Protein AF-A0A5B7ITZ3-F1 (afdb_monomer_lite)

Secondary structure (DSSP, 8-state):
----TTSHHHHHHHT-SSPP-EEEEEEEETTHHHHHTTPPP-EEEEEEEEE-

pLDDT: mean 92.94, std 6.51, range [66.69, 98.44]

Structure (mmCIF, N/CA/C/O backbone):
data_AF-A0A5B7ITZ3-F1
#
_entry.id   AF-A0A5B7ITZ3-F1
#
loop_
_atom_site.group_PDB
_atom_site.id
_atom_site.type_symbol
_atom_site.label_atom_id
_atom_site.label_alt_id
_atom_site.label_comp_id
_atom_site.label_asym_id
_atom_site.label_entity_id
_atom_site.label_seq_id
_atom_site.pdbx_PDB_ins_code
_atom_site.Cartn_x
_atom_site.Cartn_y
_atom_site.Cartn_z
_atom_site.occupancy
_atom_site.B_iso_or_equiv
_atom_site.auth_seq_id
_atom_site.auth_comp_id
_atom_site.auth_asym_id
_atom_site.auth_atom_id
_atom_site.pdbx_PDB_model_num
ATOM 1 N N . MET A 1 1 ? 27.027 0.484 -21.732 1.00 66.69 1 MET A N 1
ATOM 2 C CA . MET A 1 1 ? 25.880 0.333 -22.652 1.00 66.69 1 MET A CA 1
ATOM 3 C C . MET A 1 1 ? 25.222 1.687 -22.759 1.00 66.69 1 MET A C 1
ATOM 5 O O . MET A 1 1 ? 24.768 2.191 -21.742 1.00 66.69 1 MET A O 1
ATOM 9 N N . GLU A 1 2 ? 25.237 2.290 -23.941 1.00 80.94 2 GLU A N 1
ATOM 10 C CA . GLU A 1 2 ? 24.614 3.596 -24.165 1.00 80.94 2 GLU A CA 1
ATOM 11 C C . GLU A 1 2 ? 23.191 3.420 -24.711 1.00 80.94 2 GLU A C 1
ATOM 13 O O . GLU A 1 2 ? 22.916 2.526 -25.524 1.00 80.94 2 GLU A O 1
ATOM 18 N N . VAL A 1 3 ? 22.275 4.256 -24.223 1.00 82.31 3 VAL A N 1
ATOM 19 C CA . VAL A 1 3 ? 20.879 4.308 -24.668 1.00 82.31 3 VAL A CA 1
ATOM 20 C C . VAL A 1 3 ? 20.788 5.421 -25.700 1.00 82.31 3 VAL A C 1
ATOM 22 O O . VAL A 1 3 ? 20.577 6.583 -25.371 1.00 82.31 3 VAL A O 1
ATOM 25 N N . VAL A 1 4 ? 21.025 5.046 -26.951 1.00 92.12 4 VAL A N 1
ATOM 26 C CA . VAL A 1 4 ? 20.993 5.935 -28.114 1.00 92.12 4 VAL A CA 1
ATOM 27 C C . VAL A 1 4 ? 20.054 5.343 -29.153 1.00 92.12 4 VAL A C 1
ATOM 29 O O . VAL A 1 4 ? 19.885 4.123 -29.217 1.00 92.12 4 VAL A O 1
ATOM 32 N N . GLU A 1 5 ? 19.427 6.199 -29.951 1.00 87.25 5 GLU A N 1
ATOM 33 C CA . GLU A 1 5 ? 18.462 5.783 -30.966 1.00 87.25 5 GLU A CA 1
ATOM 34 C C . GLU A 1 5 ? 19.084 4.756 -31.933 1.00 87.25 5 GLU A C 1
ATOM 36 O O . GLU A 1 5 ? 20.211 4.915 -32.399 1.00 87.25 5 GLU A O 1
ATOM 41 N N . GLY A 1 6 ? 18.375 3.648 -32.170 1.00 87.12 6 GLY A N 1
ATOM 42 C CA . GLY A 1 6 ? 18.863 2.516 -32.969 1.00 87.12 6 GLY A CA 1
ATOM 43 C C . GLY A 1 6 ? 19.685 1.467 -32.205 1.00 87.12 6 GLY A C 1
ATOM 44 O O . GLY A 1 6 ? 19.883 0.370 -32.729 1.00 87.12 6 GLY A O 1
ATOM 45 N N . SER A 1 7 ? 20.119 1.731 -30.965 1.00 92.12 7 SER A N 1
ATOM 46 C CA . SER A 1 7 ? 20.833 0.732 -30.159 1.00 92.12 7 SER A CA 1
ATOM 47 C C . SER A 1 7 ? 19.895 -0.338 -29.587 1.00 92.12 7 SER A C 1
ATOM 49 O O . SER A 1 7 ? 18.713 -0.098 -29.327 1.00 92.12 7 SER A O 1
ATOM 51 N N . TYR A 1 8 ? 20.433 -1.535 -29.335 1.00 87.75 8 TYR A N 1
ATOM 52 C CA . TYR A 1 8 ? 19.687 -2.622 -28.690 1.00 87.75 8 TYR A CA 1
ATOM 53 C C . TYR A 1 8 ? 19.151 -2.216 -27.305 1.00 87.75 8 TYR A C 1
ATOM 55 O O . TYR A 1 8 ? 17.990 -2.464 -26.982 1.00 87.75 8 TYR A O 1
ATOM 63 N N . SER A 1 9 ? 19.972 -1.522 -26.510 1.00 88.81 9 SER A N 1
ATOM 64 C CA . SER A 1 9 ? 19.588 -1.026 -25.182 1.00 88.81 9 SER A CA 1
ATOM 65 C C . SER A 1 9 ? 18.402 -0.056 -25.246 1.00 88.81 9 SER A C 1
ATOM 67 O O . SER A 1 9 ? 17.552 -0.070 -24.359 1.00 88.81 9 SER A O 1
ATOM 69 N N . TYR A 1 10 ? 18.322 0.766 -26.300 1.00 90.19 10 TYR A N 1
ATOM 70 C CA . TYR A 1 10 ? 17.205 1.684 -26.525 1.00 90.19 10 TYR A CA 1
ATOM 71 C C . TYR A 1 10 ? 15.907 0.946 -26.862 1.00 90.19 10 TYR A C 1
ATOM 73 O O . TYR A 1 10 ? 14.868 1.255 -26.284 1.00 90.19 10 TYR A O 1
ATOM 81 N N . GLN A 1 11 ? 15.960 -0.071 -27.729 1.00 88.19 11 GLN A N 1
ATOM 82 C CA . GLN A 1 11 ? 14.781 -0.880 -28.066 1.00 88.19 11 GLN A CA 1
ATOM 83 C C . GLN A 1 11 ? 14.220 -1.611 -26.842 1.00 88.19 11 GLN A C 1
ATOM 85 O O . GLN A 1 11 ? 13.005 -1.664 -26.665 1.00 88.19 11 GLN A O 1
ATOM 90 N N . LEU A 1 12 ? 15.101 -2.120 -25.976 1.00 87.88 12 LEU A N 1
ATOM 91 C CA . LEU A 1 12 ? 14.710 -2.823 -24.756 1.00 87.88 12 LEU A CA 1
ATOM 92 C C . LEU A 1 12 ? 14.056 -1.891 -23.722 1.00 87.88 12 LEU A C 1
ATOM 94 O O . LEU A 1 12 ? 13.131 -2.304 -23.032 1.00 87.88 12 LEU A O 1
ATOM 98 N N . TRP A 1 13 ? 14.516 -0.639 -23.623 1.00 84.56 13 TRP A N 1
ATOM 99 C CA . TRP A 1 13 ? 13.880 0.387 -22.789 1.00 84.56 13 TR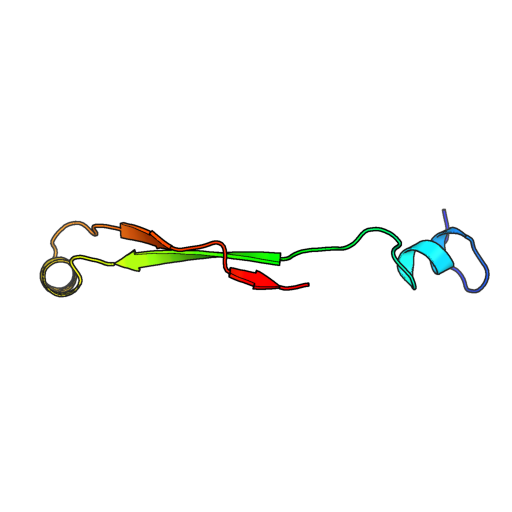P A CA 1
ATOM 100 C C . TRP A 1 13 ? 12.532 0.833 -23.369 1.00 84.56 13 TRP A C 1
ATOM 102 O O . TRP A 1 13 ? 11.541 0.879 -22.643 1.00 84.56 13 TRP A O 1
ATOM 112 N N . HIS A 1 14 ? 12.482 1.111 -24.675 1.00 86.56 14 HIS A N 1
ATOM 113 C CA . HIS A 1 14 ? 11.281 1.600 -25.352 1.00 86.56 14 HIS A CA 1
ATOM 114 C C . HIS A 1 14 ? 10.146 0.566 -25.351 1.00 86.56 14 HIS A C 1
ATOM 116 O O . HIS A 1 14 ? 9.017 0.888 -24.997 1.00 86.56 14 HIS A O 1
ATOM 122 N N . ASN A 1 15 ? 10.456 -0.686 -25.697 1.00 85.06 15 ASN A N 1
ATOM 123 C CA . ASN A 1 15 ? 9.518 -1.804 -25.717 1.00 85.06 15 ASN A CA 1
ATOM 124 C C . ASN A 1 15 ? 10.029 -2.902 -24.791 1.00 85.06 15 ASN A C 1
ATOM 126 O O . ASN A 1 15 ? 10.604 -3.900 -25.230 1.00 85.06 15 ASN A O 1
ATOM 130 N N . THR A 1 16 ? 9.817 -2.700 -23.491 1.00 85.94 16 THR A N 1
ATOM 131 C CA . THR A 1 16 ? 10.219 -3.683 -22.485 1.00 85.94 16 THR A CA 1
ATOM 132 C C . THR A 1 16 ? 9.451 -4.992 -22.722 1.00 85.94 16 THR A C 1
ATOM 134 O O . THR A 1 16 ? 8.223 -5.003 -22.629 1.00 85.94 16 THR A O 1
ATOM 137 N N . PRO A 1 17 ? 10.131 -6.118 -23.008 1.00 84.06 17 PRO A N 1
ATOM 138 C CA . PRO A 1 17 ? 9.467 -7.378 -23.355 1.00 84.06 17 PRO A CA 1
ATOM 139 C C . PRO A 1 17 ? 8.868 -8.090 -22.134 1.00 84.06 17 PRO A C 1
ATOM 141 O O . PRO A 1 17 ? 8.130 -9.065 -22.272 1.00 84.06 17 PRO A O 1
ATOM 144 N N . VAL A 1 18 ? 9.198 -7.620 -20.929 1.00 87.69 18 VAL A N 1
ATOM 145 C CA . VAL A 1 18 ? 8.725 -8.192 -19.671 1.00 87.69 18 VAL A CA 1
ATOM 146 C C . VAL A 1 18 ? 7.436 -7.484 -19.249 1.00 87.69 18 VAL A C 1
ATOM 148 O O . VAL A 1 18 ? 7.449 -6.265 -19.074 1.00 87.69 18 VAL A O 1
ATOM 151 N N . PRO A 1 19 ? 6.323 -8.211 -19.044 1.00 86.94 19 PRO A N 1
ATOM 152 C CA . PRO A 1 19 ? 5.103 -7.614 -18.526 1.00 86.94 19 PRO A CA 1
ATOM 153 C C . PRO A 1 19 ? 5.307 -7.205 -17.063 1.00 86.94 19 PRO A C 1
ATOM 155 O O . PRO A 1 19 ? 5.572 -8.042 -16.197 1.00 86.94 19 PRO A O 1
ATOM 158 N N . ILE A 1 20 ? 5.174 -5.909 -16.793 1.00 89.88 20 ILE A N 1
ATOM 159 C CA . ILE A 1 20 ? 5.246 -5.349 -15.444 1.00 89.88 20 ILE A CA 1
ATOM 160 C C . ILE A 1 20 ? 3.841 -5.386 -14.838 1.00 89.88 20 ILE A C 1
ATOM 162 O O . ILE A 1 20 ? 2.859 -5.096 -15.513 1.00 89.88 20 ILE A O 1
ATOM 166 N N . PHE A 1 21 ? 3.748 -5.768 -13.564 1.00 94.56 21 PHE A N 1
ATOM 167 C CA . PHE A 1 21 ? 2.496 -5.757 -12.813 1.00 94.56 21 PHE A CA 1
ATOM 168 C C . PHE A 1 21 ? 2.704 -5.046 -11.486 1.00 94.56 21 PHE A C 1
ATOM 170 O O . PHE A 1 21 ? 3.601 -5.407 -10.718 1.00 94.56 21 PHE A O 1
ATOM 177 N N . LEU A 1 22 ? 1.839 -4.085 -11.186 1.00 96.12 22 LEU A N 1
ATOM 178 C CA . LEU A 1 22 ? 1.819 -3.383 -9.913 1.00 96.12 22 LEU A CA 1
ATOM 179 C C . LEU A 1 22 ? 0.761 -4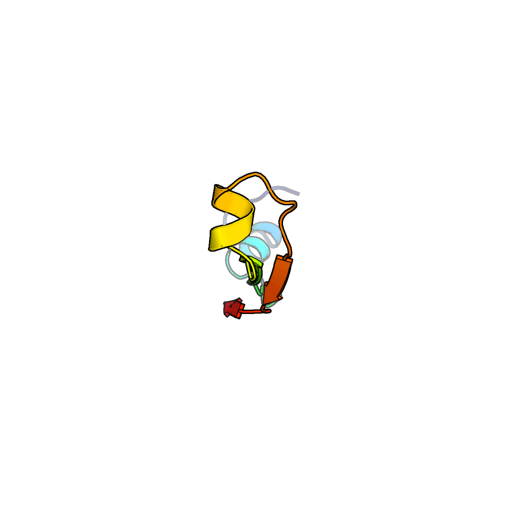.007 -9.004 1.00 96.12 22 LEU A C 1
ATOM 181 O O . LEU A 1 22 ? -0.399 -4.131 -9.391 1.00 96.12 22 LEU A O 1
ATOM 185 N N . ARG A 1 23 ? 1.167 -4.418 -7.800 1.00 97.56 23 ARG A N 1
ATOM 186 C CA . ARG A 1 23 ? 0.287 -5.027 -6.795 1.00 97.56 23 ARG A CA 1
ATOM 187 C C . ARG A 1 23 ? 0.126 -4.074 -5.625 1.00 97.56 23 ARG A C 1
ATOM 189 O O . ARG A 1 23 ? 1.105 -3.773 -4.947 1.00 97.56 23 ARG A O 1
ATOM 196 N N . PHE A 1 24 ? -1.101 -3.639 -5.380 1.00 97.44 24 PHE A N 1
ATOM 197 C CA . PHE A 1 24 ? -1.438 -2.844 -4.208 1.00 97.44 24 PHE A CA 1
ATOM 198 C C . PHE A 1 24 ? -2.037 -3.723 -3.115 1.00 97.44 24 PHE A C 1
ATOM 200 O O . PHE A 1 24 ? -2.943 -4.516 -3.376 1.00 97.44 24 PHE A O 1
ATOM 207 N N . TYR A 1 25 ? -1.549 -3.527 -1.895 1.00 98.06 25 TYR A N 1
ATOM 208 C CA . TYR A 1 25 ? -2.075 -4.119 -0.672 1.00 98.06 25 TYR A CA 1
ATOM 209 C C . TYR A 1 25 ? -2.519 -2.984 0.242 1.00 98.06 25 TYR A C 1
ATOM 211 O O . TYR A 1 25 ? -1.795 -2.003 0.421 1.00 98.06 25 TYR A O 1
ATOM 219 N N . ILE A 1 26 ? -3.721 -3.102 0.791 1.00 98.00 26 ILE A N 1
ATOM 220 C CA . ILE A 1 26 ? -4.310 -2.114 1.689 1.00 98.00 26 ILE A CA 1
ATOM 221 C C . ILE A 1 26 ? -4.443 -2.757 3.064 1.00 98.00 26 ILE A C 1
ATOM 223 O O . ILE A 1 26 ? -4.987 -3.849 3.184 1.00 98.00 26 ILE A O 1
ATOM 227 N N . TYR A 1 27 ? -3.993 -2.071 4.111 1.00 98.00 27 TYR A N 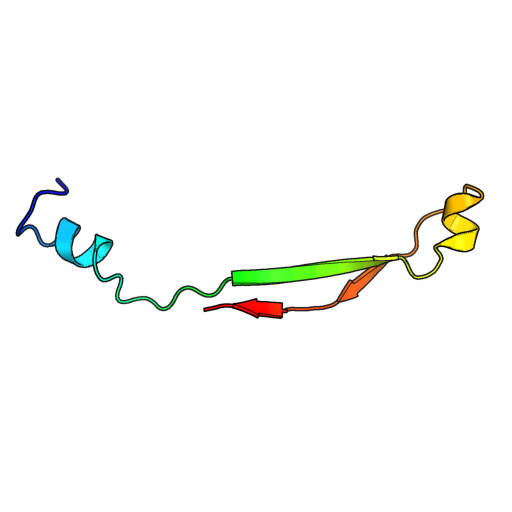1
ATOM 228 C CA . TYR A 1 27 ? -4.273 -2.478 5.486 1.00 98.00 27 TYR A CA 1
ATOM 229 C C . TYR A 1 27 ? -5.566 -1.812 5.962 1.00 98.00 27 TYR A C 1
ATOM 231 O O . TYR A 1 27 ? -5.580 -0.644 6.346 1.00 98.00 27 TYR A O 1
ATOM 239 N N . ASN A 1 28 ? -6.665 -2.558 5.904 1.00 98.00 28 ASN A N 1
ATOM 240 C CA . ASN A 1 28 ? -7.975 -2.137 6.379 1.00 98.00 28 ASN A CA 1
ATOM 241 C C . ASN A 1 28 ? -8.006 -2.081 7.913 1.00 98.00 28 ASN A C 1
ATOM 243 O O . ASN A 1 28 ? -7.691 -3.069 8.571 1.00 98.00 28 ASN A O 1
ATOM 247 N N . LEU A 1 29 ? -8.423 -0.953 8.488 1.00 98.12 29 LEU A N 1
ATOM 248 C CA . LEU A 1 29 ? -8.570 -0.783 9.935 1.00 98.12 29 LEU A CA 1
ATOM 249 C C . LEU A 1 29 ? -9.948 -1.277 10.391 1.00 98.12 29 LEU A C 1
ATOM 251 O O . LEU A 1 29 ? -10.958 -0.605 10.182 1.00 98.12 29 LEU A O 1
ATOM 255 N N . THR A 1 30 ? -9.998 -2.436 11.045 1.00 98.25 30 THR A N 1
ATOM 256 C CA . THR A 1 30 ? -11.267 -3.099 11.387 1.00 98.25 30 THR A CA 1
ATOM 257 C C . THR A 1 30 ? -11.908 -2.561 12.667 1.00 98.25 30 THR A C 1
ATOM 259 O O . THR A 1 30 ? -13.120 -2.670 12.826 1.00 98.25 30 THR A O 1
ATOM 262 N N . ASN A 1 31 ? -11.129 -1.954 13.569 1.00 98.00 31 ASN A N 1
ATOM 263 C CA . ASN A 1 31 ? -11.604 -1.381 14.836 1.00 98.00 31 ASN A CA 1
ATOM 264 C C . ASN A 1 31 ? -11.514 0.156 14.865 1.00 98.00 31 ASN A C 1
ATOM 266 O O . ASN A 1 31 ? -11.046 0.747 15.836 1.00 98.00 31 ASN A O 1
ATOM 270 N N . SER A 1 32 ? -11.963 0.821 13.796 1.00 97.50 32 SER A N 1
ATOM 271 C CA . SER A 1 32 ? -11.798 2.274 13.624 1.00 97.50 32 SER A CA 1
ATOM 272 C C . SER A 1 32 ? -12.315 3.110 14.801 1.00 97.50 32 SER A C 1
ATOM 274 O O . SER A 1 32 ? -11.618 4.017 15.247 1.00 97.50 32 SER A O 1
ATOM 276 N N . LYS A 1 33 ? -13.490 2.774 1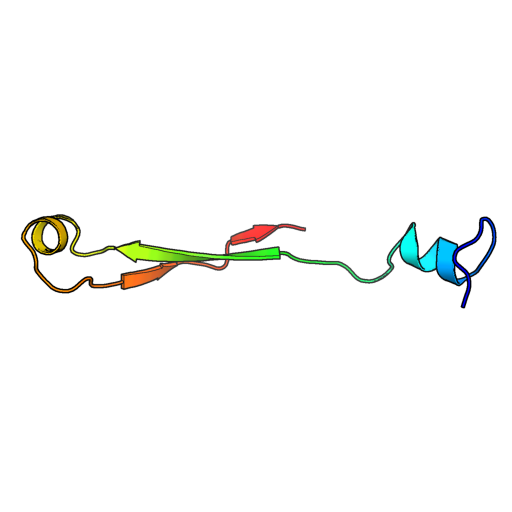5.352 1.00 97.88 33 LYS A N 1
ATOM 277 C CA . LYS A 1 33 ? -14.087 3.489 16.495 1.00 97.88 33 LYS A CA 1
ATOM 278 C C . LYS A 1 33 ? -13.228 3.398 17.758 1.00 97.88 33 LYS A C 1
ATOM 280 O O . LYS A 1 33 ? -12.968 4.418 18.389 1.00 97.88 33 LYS A O 1
ATOM 285 N N . ASP A 1 34 ? -12.761 2.199 18.096 1.00 98.06 34 ASP A N 1
ATOM 286 C CA . ASP A 1 34 ? -11.946 1.973 19.294 1.00 98.06 34 ASP A CA 1
ATOM 287 C C . ASP A 1 34 ? -10.557 2.590 19.127 1.00 98.06 34 ASP A C 1
ATOM 289 O O . ASP A 1 34 ? -10.013 3.181 20.060 1.00 98.06 34 ASP A O 1
ATOM 293 N N . PHE A 1 35 ? -9.998 2.506 17.917 1.00 98.06 35 PHE A N 1
ATOM 294 C CA . PHE A 1 35 ? -8.735 3.150 17.582 1.00 98.06 35 PHE A CA 1
ATOM 295 C C . PHE A 1 35 ? -8.815 4.669 17.764 1.00 98.06 35 PHE A C 1
ATOM 297 O O . PHE A 1 35 ? -7.933 5.262 18.382 1.00 98.06 35 PHE A O 1
ATOM 304 N N . SER A 1 36 ? -9.904 5.303 17.318 1.00 97.38 36 SER A N 1
ATOM 305 C CA . SER A 1 36 ? -10.141 6.732 17.557 1.00 97.38 36 SER A CA 1
ATOM 306 C C . SER A 1 36 ? -10.270 7.087 19.043 1.00 97.38 36 SER A C 1
ATOM 308 O O . SER A 1 36 ? -9.990 8.223 19.413 1.00 97.38 36 SER A O 1
ATOM 310 N N . ALA A 1 37 ? -10.648 6.132 19.896 1.00 98.00 37 ALA A N 1
ATOM 311 C CA . ALA A 1 37 ? -10.694 6.292 21.349 1.00 98.00 37 ALA A CA 1
ATOM 312 C C . ALA A 1 37 ? -9.357 5.966 22.056 1.00 98.00 37 ALA A C 1
ATOM 314 O O . ALA A 1 37 ? -9.292 6.010 23.283 1.00 98.00 37 ALA A O 1
ATOM 315 N N . GLY A 1 38 ? -8.288 5.652 21.312 1.00 97.62 38 GLY A N 1
ATOM 316 C CA . GLY A 1 38 ? -6.948 5.371 21.843 1.00 97.62 38 GLY A CA 1
ATOM 317 C C . GLY A 1 38 ? -6.602 3.885 21.981 1.00 97.62 38 GLY A C 1
ATOM 318 O O . GLY A 1 38 ? -5.519 3.555 22.468 1.00 97.62 38 GLY A O 1
ATOM 319 N N . ALA A 1 39 ? -7.480 2.973 21.552 1.00 98.19 39 ALA A N 1
ATOM 320 C CA . ALA A 1 39 ? -7.158 1.550 21.505 1.00 98.19 39 ALA A CA 1
ATOM 321 C C . ALA A 1 39 ? -6.114 1.243 20.417 1.00 98.19 39 ALA A C 1
ATOM 323 O O . ALA A 1 39 ? -5.901 2.013 19.482 1.00 98.19 39 ALA A O 1
ATOM 324 N N . LYS A 1 40 ? -5.466 0.076 20.503 1.00 98.25 40 LYS A N 1
ATOM 325 C CA . LYS A 1 40 ? -4.511 -0.376 19.479 1.00 98.25 40 LYS A CA 1
ATOM 326 C C . LYS A 1 40 ? -5.229 -0.661 18.154 1.00 98.25 40 LYS A C 1
ATOM 328 O O . LYS A 1 40 ? -6.286 -1.287 18.151 1.00 98.25 40 LYS A O 1
ATOM 333 N N . ALA A 1 41 ? -4.630 -0.259 17.033 1.00 97.81 41 ALA A N 1
ATOM 334 C CA . ALA A 1 41 ? -5.147 -0.566 15.700 1.00 97.81 41 ALA A CA 1
ATOM 335 C C . ALA A 1 41 ? -5.144 -2.078 15.423 1.00 97.81 41 ALA A C 1
ATOM 337 O O . ALA A 1 41 ? -4.143 -2.763 15.653 1.00 97.81 41 ALA A O 1
ATOM 338 N N . VAL A 1 42 ? -6.248 -2.572 14.87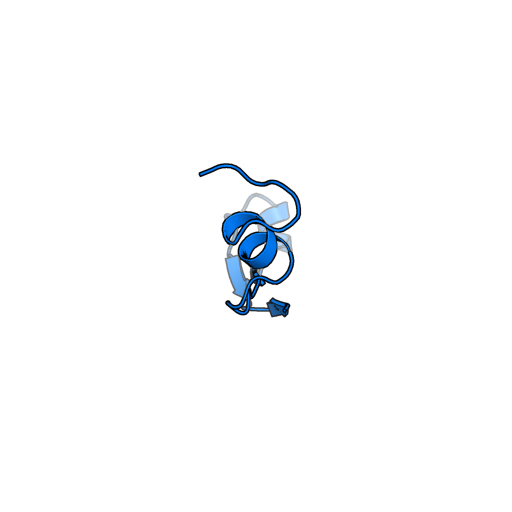0 1.00 98.44 42 VAL A N 1
ATOM 339 C CA 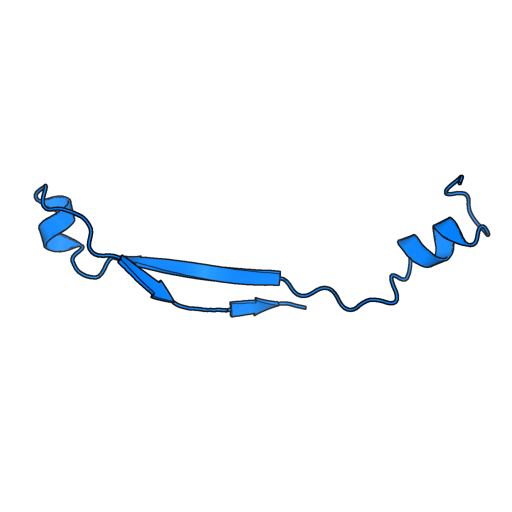. VAL A 1 42 ? -6.404 -3.918 14.322 1.00 98.44 42 VAL A CA 1
ATOM 340 C C . VAL A 1 42 ? -6.513 -3.777 12.812 1.00 98.44 42 VAL A C 1
ATOM 342 O O . VAL A 1 42 ? -7.472 -3.206 12.294 1.00 98.44 42 VAL A O 1
ATOM 345 N N . LEU A 1 43 ? -5.482 -4.250 12.117 1.00 98.31 43 LEU A N 1
ATOM 346 C CA . LEU A 1 43 ? -5.365 -4.137 10.671 1.00 98.31 43 LEU A CA 1
ATOM 347 C C . LEU A 1 43 ? -5.590 -5.497 10.015 1.00 98.31 43 LEU A C 1
ATOM 349 O O . LEU A 1 43 ? -5.093 -6.516 10.493 1.00 98.31 43 LEU A O 1
ATOM 353 N N . GLN A 1 44 ? -6.293 -5.489 8.890 1.00 98.31 44 GLN A N 1
ATOM 354 C CA . GLN A 1 44 ? -6.463 -6.629 8.003 1.00 98.31 44 GLN A CA 1
ATOM 355 C C . GLN A 1 44 ? -5.887 -6.281 6.633 1.00 98.31 44 GLN A C 1
ATOM 357 O O . GLN A 1 44 ? -6.273 -5.282 6.033 1.00 98.31 44 GLN A O 1
ATOM 362 N N . GLU A 1 45 ? -4.983 -7.107 6.121 1.00 98.19 45 GLU A N 1
ATOM 363 C CA . GLU A 1 45 ? -4.487 -6.952 4.755 1.00 98.19 45 GLU A CA 1
ATOM 364 C C . GLU A 1 45 ? -5.580 -7.314 3.739 1.00 98.19 45 GLU A C 1
ATOM 366 O O . GLU A 1 45 ? -6.233 -8.352 3.849 1.00 98.19 45 GLU A O 1
ATOM 371 N N . VAL A 1 46 ? -5.778 -6.448 2.749 1.00 97.94 46 VAL A N 1
ATOM 372 C CA . VAL A 1 46 ? -6.736 -6.605 1.656 1.00 97.94 46 VAL A CA 1
ATOM 373 C C . VAL A 1 46 ? -6.009 -6.368 0.336 1.00 97.94 46 VAL A C 1
ATOM 375 O O . VAL A 1 46 ? -5.459 -5.291 0.095 1.00 97.94 46 VAL A O 1
ATOM 378 N N . GLY A 1 47 ? -6.005 -7.381 -0.525 1.00 96.38 47 GLY A N 1
ATOM 379 C CA . GLY A 1 47 ? -5.318 -7.354 -1.811 1.00 96.38 47 GLY A CA 1
ATOM 380 C C . GLY A 1 47 ? -4.896 -8.753 -2.278 1.00 96.38 47 GLY A C 1
ATOM 381 O O . GLY A 1 47 ? -5.262 -9.746 -1.645 1.00 96.38 47 GLY A O 1
ATOM 382 N N . PRO A 1 48 ? -4.127 -8.841 -3.379 1.00 97.25 48 PRO A N 1
ATOM 383 C CA . PRO A 1 48 ? -3.627 -7.717 -4.171 1.00 97.25 48 PRO A CA 1
ATOM 384 C C . PRO A 1 48 ? -4.662 -7.153 -5.157 1.00 97.25 48 PRO A C 1
ATOM 386 O O . PRO A 1 48 ? -5.346 -7.901 -5.852 1.00 97.25 48 PRO A O 1
ATOM 389 N N . TYR A 1 49 ? -4.691 -5.828 -5.303 1.00 97.06 49 TYR A N 1
ATOM 390 C CA . TYR A 1 49 ? -5.279 -5.162 -6.470 1.00 97.06 49 TYR A CA 1
ATOM 391 C C . TYR A 1 49 ? -4.190 -5.004 -7.534 1.00 97.06 49 TYR A C 1
ATOM 393 O O . TYR A 1 49 ? -3.180 -4.340 -7.288 1.00 97.06 49 TYR A O 1
ATOM 401 N N . VAL A 1 50 ? -4.359 -5.661 -8.685 1.00 96.25 50 VAL A N 1
ATOM 402 C CA . VAL A 1 50 ? -3.303 -5.806 -9.699 1.00 96.25 50 VAL A CA 1
ATOM 403 C C . VAL A 1 50 ? -3.580 -4.920 -10.911 1.00 96.25 50 VAL A C 1
ATOM 405 O O . VAL A 1 50 ? -4.638 -5.036 -11.525 1.00 96.25 50 VAL A O 1
ATOM 408 N N . TYR A 1 51 ? -2.604 -4.089 -11.277 1.00 94.38 51 TYR A N 1
ATOM 409 C CA . TYR A 1 51 ? -2.593 -3.286 -12.502 1.00 94.38 51 TYR A CA 1
ATOM 410 C C . TYR A 1 51 ? -1.472 -3.759 -13.424 1.00 94.38 51 TYR A C 1
ATOM 412 O O . TYR A 1 51 ? -0.416 -4.187 -12.948 1.00 94.38 51 TYR A O 1
ATOM 420 N N . ARG A 1 52 ? -1.719 -3.686 -14.730 1.00 87.44 52 ARG A N 1
ATOM 421 C CA . ARG A 1 52 ? -0.744 -3.961 -15.784 1.00 87.44 52 ARG A CA 1
ATOM 422 C C . ARG A 1 52 ? -0.446 -2.677 -16.540 1.00 87.44 52 ARG A C 1
ATOM 424 O O . ARG A 1 52 ? -1.420 -1.927 -16.767 1.00 87.44 52 ARG A O 1
#

InterPro domains:
  IPR002159 CD36 family [PF01130] (2-52)
  IPR002159 CD36 family [PR01609] (15-36)
  IPR002159 CD36 family [PR01609] (40-52)
  IPR002159 CD36 family [PTHR11923] (4-52)

Radius of gyration: 21.49 Å; chains: 1; bounding box: 40×15×55 Å

Sequence (52 aa):
MEVVEGSYSYQLWHNTPVPIFLRFYIYNLTNSKDFSAGAKAVLQEVGPYVYR

Organism: Portunus trituberculatus (NCBI:txid210409)

Foldseek 3Di:
DDCDPPDPVVCCVVDVVDDDKDWDKDWDFPPVVVVVVVDDTDTDIDDGPIDD